Protein AF-A0A520PLK9-F1 (afdb_monomer_lite)

Secondary structure (DSSP, 8-state):
--EEE-TTT--EEETT-SS-TTT---HHHHHHHHHHHHHHHHHHHT-EEEEEEEE-TTTTTSSEEE-TTS-EEE-TTTTTSSEEEEEEETTEEEEE-GGGHHHHHTTSS-TT-TTTEEEEESSPPPPSSSSPPPP-PPPGGGS--

Foldseek 3Di:
DDFDAQPPHRDTDDPPDCADPPPRHRRVVVVVVVVVVVVLVLQLQQKDFPPDKAFDPQPRLQQWHQDPVRDIDGQPQAQSFRIATWMATPFAIKGFRNVCRVCSSNSVDDCVNPSGIDGPGHDGDDHPDPGTHDGDDDPPVRDDD

Sequence (145 aa):
MALIECPDCERKVSDRAQTCPDCACPVAEVVAEQRAEAARAEAVGSREVTQEETDCPPCKARGFVEHADGRISWCAVCEHSGRVTLCLASDGFYAVARYATDRFVEGELHPDSSGVVFHIGEQKPPLKYKAAGERHAIKPEEIPW

Radius of gyration: 21.67 Å; chains: 1; bounding box: 49×30×56 Å

pLDDT: mean 90.24, std 8.93, range [49.84, 97.19]

Structure (mmCIF, N/CA/C/O backbone):
data_AF-A0A520PLK9-F1
#
_entry.id   AF-A0A520PLK9-F1
#
loop_
_atom_site.group_PDB
_atom_site.id
_atom_site.type_symbol
_atom_site.label_atom_id
_atom_site.label_alt_id
_atom_site.label_comp_id
_atom_site.label_asym_id
_atom_site.label_entity_id
_atom_site.label_seq_id
_atom_site.pdbx_PDB_ins_code
_atom_site.Cartn_x
_atom_site.Cartn_y
_atom_site.Cartn_z
_atom_site.occupancy
_atom_site.B_iso_or_equiv
_atom_site.auth_seq_id
_atom_site.auth_comp_id
_atom_site.auth_asym_id
_atom_site.auth_atom_id
_atom_site.pdbx_PDB_model_num
ATOM 1 N N . MET A 1 1 ? -9.653 9.783 32.900 1.00 66.44 1 MET A N 1
ATOM 2 C CA . MET A 1 1 ? -10.850 8.920 32.850 1.00 66.44 1 MET A CA 1
ATOM 3 C C . MET A 1 1 ? -11.802 9.584 31.894 1.00 66.44 1 MET A C 1
ATOM 5 O O . MET A 1 1 ? -12.205 10.708 32.171 1.00 66.44 1 MET A O 1
ATOM 9 N N . ALA A 1 2 ? -12.068 8.946 30.762 1.00 84.62 2 ALA A N 1
ATOM 10 C CA . ALA A 1 2 ? -13.070 9.418 29.821 1.00 84.62 2 ALA A CA 1
ATOM 11 C C . ALA A 1 2 ? -14.294 8.504 29.937 1.00 84.62 2 ALA A C 1
ATOM 13 O O . ALA A 1 2 ? -14.162 7.310 30.195 1.00 84.62 2 ALA A O 1
ATOM 14 N N . LEU A 1 3 ? -15.487 9.073 29.802 1.00 91.06 3 LEU A N 1
ATOM 15 C CA . LEU A 1 3 ? -16.700 8.282 29.626 1.00 91.06 3 LEU A CA 1
ATOM 16 C C . LEU A 1 3 ? -16.891 8.074 28.125 1.00 91.06 3 LEU A C 1
ATOM 18 O O . LEU A 1 3 ? -16.828 9.043 27.371 1.00 91.06 3 LEU A O 1
ATOM 22 N N . ILE A 1 4 ? -17.106 6.830 27.718 1.00 92.56 4 ILE A N 1
ATOM 23 C CA . ILE A 1 4 ? -17.466 6.446 26.352 1.00 92.56 4 ILE A CA 1
ATOM 24 C C . ILE A 1 4 ? -18.914 5.963 26.327 1.00 92.56 4 ILE A C 1
ATOM 26 O O . ILE A 1 4 ? -19.455 5.547 27.353 1.00 92.56 4 ILE A O 1
ATOM 30 N N . GLU A 1 5 ? -19.546 6.019 25.165 1.00 92.88 5 GLU A N 1
ATOM 31 C CA . GLU A 1 5 ? -20.899 5.506 24.967 1.00 92.88 5 GLU A CA 1
ATOM 32 C C . GLU A 1 5 ? -20.826 4.014 24.634 1.00 92.88 5 GLU A C 1
ATOM 34 O O . GLU A 1 5 ? -20.019 3.587 23.808 1.00 92.88 5 GLU A O 1
ATOM 39 N N . CYS A 1 6 ? -21.624 3.198 25.326 1.00 93.19 6 CYS A N 1
ATOM 40 C CA . CYS A 1 6 ? -21.736 1.780 25.013 1.00 93.19 6 CYS A CA 1
ATOM 41 C C . CYS A 1 6 ? -22.321 1.624 23.596 1.00 93.19 6 CYS A C 1
ATOM 43 O O . CYS A 1 6 ? -23.404 2.153 23.355 1.00 93.19 6 CYS A O 1
ATOM 45 N N . PRO A 1 7 ? -21.676 0.871 22.687 1.00 90.94 7 PRO A N 1
ATOM 46 C CA . PRO A 1 7 ? -22.127 0.735 21.298 1.00 90.94 7 PRO A CA 1
ATOM 47 C C . PRO A 1 7 ? -23.461 -0.014 21.142 1.00 90.94 7 PRO A C 1
ATOM 49 O O . PRO A 1 7 ? -24.012 -0.043 20.049 1.00 90.94 7 PRO A O 1
ATOM 52 N N . ASP A 1 8 ? -23.964 -0.624 22.217 1.00 92.69 8 ASP A N 1
ATOM 53 C CA . ASP A 1 8 ? -25.184 -1.435 22.215 1.00 92.69 8 ASP A CA 1
ATOM 54 C C . ASP A 1 8 ? -26.360 -0.748 22.932 1.00 92.69 8 ASP A C 1
ATOM 56 O O . ASP A 1 8 ? -27.461 -0.676 22.396 1.00 92.69 8 ASP A O 1
ATOM 60 N N . CYS A 1 9 ? -26.136 -0.196 24.133 1.00 94.00 9 CYS A N 1
ATOM 61 C CA . CYS A 1 9 ? -27.197 0.439 24.932 1.00 94.00 9 CYS A CA 1
ATOM 62 C C . CYS A 1 9 ? -27.022 1.949 25.155 1.00 94.00 9 CYS A C 1
ATOM 64 O O . CYS A 1 9 ? -27.752 2.528 25.961 1.00 94.00 9 CYS A O 1
ATOM 66 N N . GLU A 1 10 ? -26.028 2.568 24.507 1.00 92.06 10 GLU A N 1
ATOM 67 C CA . GLU A 1 10 ? -25.759 4.020 24.473 1.00 92.06 10 GLU A CA 1
ATOM 68 C C . GLU A 1 10 ? -25.470 4.676 25.838 1.00 92.06 10 GLU A C 1
ATOM 70 O O . GLU A 1 10 ? -25.252 5.884 25.946 1.00 92.06 10 GLU A O 1
ATOM 75 N N . ARG A 1 11 ? -25.409 3.898 26.924 1.00 93.06 11 ARG A N 1
ATOM 76 C CA . ARG A 1 11 ? -25.077 4.426 28.251 1.00 93.06 11 ARG A CA 1
ATOM 77 C C . ARG A 1 11 ? -23.603 4.775 28.367 1.00 93.06 11 ARG A C 1
ATOM 79 O O . ARG A 1 11 ? -22.731 4.114 27.806 1.00 93.06 11 ARG A O 1
ATOM 86 N N . LYS A 1 12 ? -23.326 5.791 29.184 1.00 94.50 12 LYS A N 1
ATOM 87 C CA . LYS A 1 12 ? -21.968 6.238 29.494 1.00 94.50 12 LYS A CA 1
ATOM 88 C C . LYS A 1 12 ? -21.280 5.234 30.410 1.00 94.50 12 LYS A C 1
ATOM 90 O O . LYS A 1 12 ? -21.659 5.085 31.570 1.00 94.50 12 LYS A O 1
ATOM 95 N N . VAL A 1 13 ? -20.237 4.599 29.900 1.00 93.94 13 VAL A N 1
ATOM 96 C CA . VAL A 1 13 ? -19.384 3.657 30.626 1.00 93.94 13 VAL A CA 1
ATOM 97 C C . VAL A 1 13 ? -17.943 4.160 30.637 1.00 93.94 13 VAL A C 1
ATOM 99 O O . VAL A 1 13 ? -17.556 5.028 29.860 1.00 93.94 13 VAL A O 1
ATOM 102 N N . SER A 1 14 ? -17.135 3.655 31.563 1.00 91.81 14 SER A N 1
ATOM 103 C CA . SER A 1 14 ? -15.708 3.991 31.627 1.00 91.81 14 SER A CA 1
ATOM 104 C C . SER A 1 14 ? -14.980 3.530 30.361 1.00 91.81 14 SER A C 1
ATOM 106 O O . SER A 1 14 ? -15.209 2.412 29.904 1.00 91.81 14 SER A O 1
ATOM 108 N N . ASP A 1 15 ? -14.027 4.326 29.868 1.00 88.62 15 ASP A N 1
ATOM 109 C CA . ASP A 1 15 ? -13.136 3.971 28.753 1.00 88.62 15 ASP A CA 1
ATOM 110 C C . ASP A 1 15 ? -12.263 2.728 29.010 1.00 88.62 15 ASP A C 1
ATOM 112 O O . ASP A 1 15 ? -11.625 2.213 28.095 1.00 88.62 15 ASP A O 1
ATOM 116 N N . ARG A 1 16 ? -12.240 2.232 30.255 1.00 89.62 16 ARG A N 1
ATOM 117 C CA . ARG A 1 16 ? -11.524 1.019 30.685 1.00 89.62 16 ARG A CA 1
ATOM 118 C C . ARG A 1 16 ? -12.435 -0.179 30.977 1.00 89.62 16 ARG A C 1
ATOM 120 O O . ARG A 1 16 ? -11.935 -1.223 31.398 1.00 89.62 16 ARG A O 1
ATOM 127 N N . ALA A 1 17 ? -13.753 -0.033 30.842 1.00 91.94 17 ALA A N 1
ATOM 128 C CA . ALA A 1 17 ? -14.692 -1.113 31.131 1.00 91.94 17 ALA A CA 1
ATOM 129 C C . ALA A 1 17 ? -14.508 -2.266 30.131 1.00 91.94 17 ALA A C 1
ATOM 131 O O . ALA A 1 17 ? -14.587 -2.058 28.926 1.00 91.94 17 ALA A O 1
ATOM 132 N N . GLN A 1 18 ? -14.287 -3.484 30.636 1.00 93.75 18 GLN A N 1
ATOM 133 C CA . GLN A 1 18 ? -14.246 -4.691 29.796 1.00 93.75 18 GLN A CA 1
ATOM 134 C C . GLN A 1 18 ? -15.634 -5.010 29.229 1.00 93.75 18 GLN A C 1
ATOM 136 O O . GLN A 1 18 ? -15.783 -5.360 28.062 1.00 93.75 18 GLN A O 1
ATOM 141 N N . THR A 1 19 ? -16.659 -4.818 30.059 1.00 95.94 19 THR A N 1
ATOM 142 C CA . THR A 1 19 ? -18.050 -5.140 29.755 1.00 95.94 19 THR A CA 1
ATOM 143 C C . THR A 1 19 ? -18.955 -4.023 30.272 1.00 95.94 19 THR A C 1
ATOM 145 O O . THR A 1 19 ? -18.698 -3.454 31.336 1.00 95.94 19 THR A O 1
ATOM 148 N N . CYS A 1 20 ? -20.014 -3.700 29.530 1.00 94.56 20 CYS A N 1
ATOM 149 C CA . CYS A 1 20 ? -21.024 -2.738 29.955 1.00 94.56 20 CYS A CA 1
ATOM 150 C C . CYS A 1 20 ? -21.789 -3.282 31.175 1.00 94.56 20 CYS A C 1
ATOM 152 O O . CYS A 1 20 ? -22.354 -4.374 31.079 1.00 94.56 20 CYS A O 1
ATOM 154 N N . PRO A 1 21 ? -21.869 -2.547 32.299 1.00 92.19 21 PRO A N 1
ATOM 155 C CA . PRO A 1 21 ? -22.600 -3.006 33.479 1.00 92.19 21 PRO A CA 1
ATOM 156 C C . PRO A 1 21 ? -24.120 -3.078 33.265 1.00 92.19 21 PRO A C 1
ATOM 158 O O . PRO A 1 21 ? -24.795 -3.784 34.006 1.00 92.19 21 PRO A O 1
ATOM 161 N N . ASP A 1 22 ? -24.660 -2.368 32.269 1.00 92.94 22 ASP A N 1
ATOM 162 C CA . ASP A 1 22 ? -26.103 -2.278 32.033 1.00 92.94 22 ASP A CA 1
ATOM 163 C C . ASP A 1 22 ? -26.641 -3.300 31.023 1.00 92.94 22 ASP A C 1
ATOM 165 O O . ASP A 1 22 ? -27.768 -3.763 31.180 1.00 92.94 22 ASP A O 1
ATOM 169 N N . CYS A 1 23 ? -25.866 -3.657 29.994 1.00 94.25 23 CYS A N 1
ATOM 170 C CA . CYS A 1 23 ? -26.308 -4.591 28.946 1.00 94.25 23 CYS A CA 1
ATOM 171 C C . CYS A 1 23 ? -25.389 -5.801 28.739 1.00 94.25 23 CYS A C 1
ATOM 173 O O . CYS A 1 23 ? -25.648 -6.618 27.864 1.00 94.25 23 CYS A O 1
ATOM 175 N N . ALA A 1 24 ? -24.313 -5.929 29.522 1.00 92.88 24 ALA A N 1
ATOM 176 C CA . ALA A 1 24 ? -23.320 -6.997 29.401 1.00 92.88 24 ALA A CA 1
ATOM 177 C C . ALA A 1 24 ? -22.575 -7.071 28.043 1.00 92.88 24 ALA A C 1
ATOM 179 O O . ALA A 1 24 ? -21.862 -8.040 27.789 1.00 92.88 24 ALA A O 1
ATOM 180 N N . CYS A 1 25 ? -22.677 -6.046 27.188 1.00 91.88 25 CYS A N 1
ATOM 181 C CA . CYS A 1 25 ? -21.912 -5.948 25.939 1.00 91.88 25 CYS A CA 1
ATOM 182 C C . CYS A 1 25 ? -20.388 -5.901 26.212 1.00 91.88 25 CYS A C 1
ATOM 184 O O . CYS A 1 25 ? -19.973 -5.164 27.117 1.00 91.88 25 CYS A O 1
ATOM 186 N N . PRO A 1 26 ? -19.539 -6.617 25.445 1.00 94.56 26 PRO A N 1
ATOM 187 C CA . PRO A 1 26 ? -18.077 -6.561 25.554 1.00 94.56 26 PRO A CA 1
ATOM 188 C C . PRO A 1 26 ? -17.513 -5.259 24.953 1.00 94.56 26 PRO A C 1
ATOM 190 O O . PRO A 1 26 ? -16.918 -5.234 23.877 1.00 94.56 26 PRO A O 1
ATOM 193 N N . VAL A 1 27 ? -17.719 -4.140 25.654 1.00 93.69 27 VAL A N 1
ATOM 194 C CA . VAL A 1 27 ? -17.390 -2.786 25.169 1.00 93.69 27 VAL A CA 1
ATOM 195 C C . VAL A 1 27 ? -15.923 -2.646 24.769 1.00 93.69 27 VAL A C 1
ATOM 197 O O . VAL A 1 27 ? -15.635 -1.979 23.780 1.00 93.69 27 VAL A O 1
ATOM 200 N N . ALA A 1 28 ? -14.998 -3.275 25.499 1.00 91.50 28 ALA A N 1
ATOM 201 C CA . ALA A 1 28 ? -13.575 -3.178 25.183 1.00 91.50 28 ALA A CA 1
ATOM 202 C C . ALA A 1 28 ? -13.241 -3.734 23.789 1.00 91.50 28 ALA A C 1
ATOM 204 O O . ALA A 1 28 ? -12.459 -3.116 23.070 1.00 91.50 28 ALA A O 1
ATOM 205 N N . GLU A 1 29 ? -13.848 -4.857 23.400 1.00 93.25 29 GLU A N 1
ATOM 206 C CA . GLU A 1 29 ? -13.606 -5.502 22.106 1.00 93.25 29 GLU A CA 1
ATOM 207 C C . GLU A 1 29 ? -14.259 -4.709 20.971 1.00 93.25 29 GLU A C 1
ATOM 209 O O . GLU A 1 29 ? -13.582 -4.328 20.018 1.00 93.25 29 GLU A O 1
ATOM 214 N N . VAL A 1 30 ? -15.543 -4.363 21.118 1.00 93.31 30 VAL A N 1
ATOM 215 C CA . VAL A 1 30 ? -16.301 -3.643 20.078 1.00 93.31 30 VAL A CA 1
ATOM 216 C C . VAL A 1 30 ? -15.705 -2.262 19.807 1.00 93.31 30 VAL A C 1
ATOM 218 O O . VAL A 1 30 ? -15.544 -1.862 18.658 1.00 93.31 30 VAL A O 1
ATOM 221 N N . VAL A 1 31 ? -15.327 -1.520 20.851 1.00 91.88 31 VAL A N 1
ATOM 222 C CA . VAL A 1 31 ? -14.737 -0.183 20.682 1.00 91.88 31 VAL A CA 1
ATOM 223 C C . VAL A 1 31 ? -13.323 -0.267 20.109 1.00 91.88 31 VAL A C 1
ATOM 225 O O . VAL A 1 31 ? -12.930 0.610 19.339 1.00 91.88 31 VAL A O 1
ATOM 228 N N . ALA A 1 32 ? -12.545 -1.295 20.461 1.00 91.00 32 ALA A N 1
ATOM 229 C CA . ALA A 1 32 ? -11.240 -1.519 19.846 1.00 91.00 32 ALA A CA 1
ATOM 230 C C . ALA A 1 32 ? -11.377 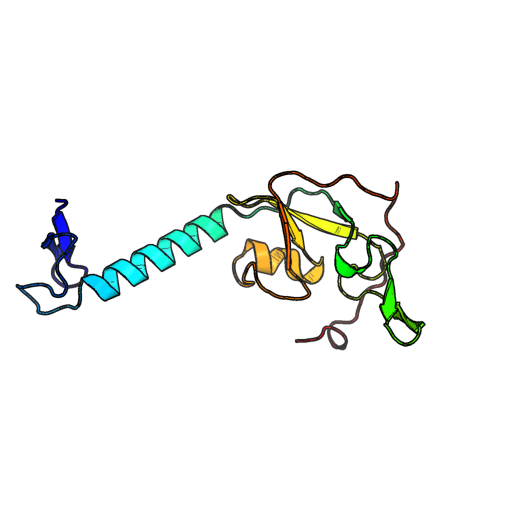-1.808 18.343 1.00 91.00 32 ALA A C 1
ATOM 232 O O . ALA A 1 32 ? -10.644 -1.215 17.552 1.00 91.00 32 ALA A O 1
ATOM 233 N N . GLU A 1 33 ? -12.343 -2.641 17.951 1.00 91.94 33 GLU A N 1
ATOM 234 C CA . GLU A 1 33 ? -12.648 -2.942 16.550 1.00 91.94 33 GLU A CA 1
ATOM 235 C C . GLU A 1 33 ? -13.113 -1.694 15.785 1.00 91.94 33 GLU A C 1
ATOM 237 O O . GLU A 1 33 ? -12.529 -1.357 14.759 1.00 91.94 33 GLU A O 1
ATOM 242 N N . GLN A 1 34 ? -14.066 -0.928 16.328 1.00 91.81 34 GLN A N 1
ATOM 243 C CA . GLN A 1 34 ? -14.534 0.326 15.722 1.00 91.81 34 GLN A CA 1
ATOM 244 C C . GLN A 1 34 ? -13.407 1.349 15.544 1.00 91.81 34 GLN A C 1
ATOM 246 O O . GLN A 1 34 ? -13.330 2.027 14.521 1.00 91.81 34 GLN A O 1
ATOM 251 N N . ARG A 1 35 ? -12.505 1.470 16.527 1.00 91.38 35 ARG A N 1
ATOM 252 C CA . ARG A 1 35 ? -11.328 2.345 16.413 1.00 91.38 35 ARG A CA 1
ATOM 253 C C . ARG A 1 35 ? -10.358 1.852 15.347 1.00 91.38 35 ARG A C 1
ATOM 255 O O . ARG A 1 35 ? -9.816 2.679 14.622 1.00 91.38 35 ARG A O 1
ATOM 262 N N . ALA A 1 36 ? -10.134 0.543 15.254 1.00 90.88 36 ALA A N 1
ATOM 263 C CA . ALA A 1 36 ? -9.287 -0.042 14.221 1.00 90.88 36 ALA A CA 1
ATOM 264 C C . ALA A 1 36 ? -9.882 0.174 12.820 1.00 90.88 36 ALA A C 1
ATOM 266 O O . ALA A 1 36 ? -9.157 0.545 11.899 1.00 90.88 36 ALA A O 1
ATOM 267 N N . GLU A 1 37 ? -11.198 0.019 12.666 1.00 91.00 37 GLU A N 1
ATOM 268 C CA . GLU A 1 37 ? -11.903 0.276 11.411 1.00 91.00 37 GLU A CA 1
ATOM 269 C C . GLU A 1 37 ? -11.869 1.760 11.032 1.00 91.00 37 GLU A C 1
ATOM 271 O O . GLU A 1 37 ? -11.531 2.087 9.896 1.00 91.00 37 GLU A O 1
ATOM 276 N N . ALA A 1 38 ? -12.114 2.665 11.984 1.00 92.81 38 ALA A N 1
ATOM 277 C CA . ALA A 1 38 ? -12.004 4.105 11.763 1.00 92.81 38 ALA A CA 1
ATOM 278 C C . ALA A 1 38 ? -10.575 4.519 11.379 1.00 92.81 38 ALA A C 1
ATOM 280 O O . ALA A 1 38 ? -10.391 5.280 10.432 1.00 92.81 38 ALA A O 1
ATOM 281 N N . ALA A 1 39 ? -9.560 3.975 12.060 1.00 91.31 39 ALA A N 1
ATOM 282 C CA . ALA A 1 39 ? -8.158 4.216 11.727 1.00 91.31 39 ALA A CA 1
ATOM 283 C C . ALA A 1 39 ? -7.809 3.689 10.326 1.00 91.31 39 ALA A C 1
ATOM 285 O O . ALA A 1 39 ? -7.124 4.368 9.565 1.00 91.31 39 ALA A O 1
ATOM 286 N N . ARG A 1 40 ? -8.315 2.507 9.945 1.00 89.31 40 ARG A N 1
ATOM 287 C CA . ARG A 1 40 ? -8.152 1.974 8.586 1.00 89.31 40 ARG A CA 1
ATOM 288 C C . ARG A 1 40 ? -8.848 2.860 7.555 1.00 89.31 40 ARG A C 1
ATOM 290 O O . ARG A 1 40 ? -8.258 3.128 6.514 1.00 89.31 40 ARG A O 1
ATOM 297 N N . ALA A 1 41 ? -10.071 3.308 7.825 1.00 92.38 41 ALA A N 1
ATOM 298 C CA . ALA A 1 41 ? -10.827 4.177 6.929 1.00 92.38 41 ALA A CA 1
ATOM 299 C C . ALA A 1 41 ? -10.128 5.529 6.732 1.00 92.38 41 ALA A C 1
ATOM 301 O O . ALA A 1 41 ? -10.015 5.994 5.602 1.00 92.38 41 ALA A O 1
ATOM 302 N N . GLU A 1 42 ? -9.588 6.119 7.799 1.00 93.50 42 GLU A N 1
ATOM 303 C CA . GLU A 1 42 ? -8.771 7.334 7.730 1.00 93.50 42 GLU A CA 1
ATOM 304 C C . GLU A 1 42 ? -7.486 7.104 6.919 1.00 93.50 42 GLU A C 1
ATOM 306 O O . GLU A 1 42 ? -7.171 7.886 6.023 1.00 93.50 42 GLU A O 1
ATOM 311 N N . ALA A 1 43 ? -6.780 5.997 7.169 1.00 91.62 43 ALA A N 1
ATOM 312 C CA . ALA A 1 43 ? -5.563 5.636 6.442 1.00 91.62 43 ALA A CA 1
ATOM 313 C C . ALA A 1 43 ? -5.806 5.302 4.960 1.00 91.62 43 ALA A C 1
ATOM 315 O O . ALA A 1 43 ? -4.886 5.401 4.153 1.00 91.62 43 ALA A O 1
ATOM 316 N N . VAL A 1 44 ? -7.009 4.860 4.587 1.00 94.12 44 VAL A N 1
ATOM 317 C CA . VAL A 1 44 ? -7.418 4.715 3.181 1.00 94.12 44 VAL A CA 1
ATOM 318 C C . VAL A 1 44 ? -7.787 6.077 2.602 1.00 94.12 44 VAL A C 1
ATOM 320 O O . VAL A 1 44 ? -7.329 6.416 1.517 1.00 94.12 44 VAL A O 1
ATOM 323 N N . GLY A 1 45 ? -8.545 6.889 3.341 1.00 95.12 45 GLY A N 1
ATOM 324 C CA . GLY A 1 45 ? -8.967 8.224 2.915 1.00 95.12 45 GLY A CA 1
ATOM 325 C C . GLY A 1 45 ? -7.820 9.218 2.709 1.00 95.12 45 GLY A C 1
ATOM 326 O O . GLY A 1 45 ? -8.008 10.210 2.013 1.00 95.12 45 GLY A O 1
ATOM 327 N N . SER A 1 46 ? -6.638 8.957 3.277 1.00 94.94 46 SER A N 1
ATOM 328 C CA . SER A 1 46 ? -5.426 9.753 3.050 1.00 94.94 46 SER A CA 1
ATOM 329 C C . SER A 1 46 ? -4.643 9.367 1.789 1.00 94.94 46 SER A C 1
ATOM 331 O O . SER A 1 46 ? -3.659 10.036 1.475 1.00 94.94 46 SER A O 1
ATOM 333 N N . ARG A 1 47 ? -5.030 8.296 1.079 1.00 96.44 47 ARG A N 1
ATOM 334 C CA . ARG A 1 47 ? -4.293 7.793 -0.091 1.00 96.44 47 ARG A CA 1
ATOM 335 C C . ARG A 1 47 ? -4.646 8.568 -1.353 1.00 96.44 47 ARG A C 1
ATOM 337 O O . ARG A 1 47 ? -5.817 8.730 -1.680 1.00 96.44 47 ARG A O 1
ATOM 344 N N . GLU A 1 48 ? -3.634 8.948 -2.124 1.00 96.25 48 GLU A N 1
ATOM 345 C CA . GLU A 1 48 ? -3.814 9.610 -3.418 1.00 96.25 48 GLU A CA 1
ATOM 346 C C . GLU A 1 48 ? -2.718 9.253 -4.435 1.00 96.25 48 GLU A C 1
ATOM 348 O O . GLU A 1 48 ? -1.587 8.906 -4.081 1.00 96.25 48 GLU A O 1
ATOM 353 N N . VAL A 1 49 ? -3.050 9.359 -5.726 1.00 96.50 49 VAL A N 1
ATOM 354 C CA . VAL A 1 49 ? -2.098 9.198 -6.837 1.00 96.50 49 VAL A CA 1
ATOM 355 C C . VAL A 1 49 ? -1.438 10.541 -7.136 1.00 96.50 49 VAL A C 1
ATOM 357 O O . VAL A 1 49 ? -2.124 11.494 -7.498 1.00 96.50 49 VAL A O 1
ATOM 360 N N . THR A 1 50 ? -0.105 10.621 -7.089 1.00 91.50 50 THR A N 1
ATOM 361 C CA . THR A 1 50 ? 0.611 11.907 -7.213 1.00 91.50 50 THR A CA 1
ATOM 362 C C . THR A 1 50 ? 0.822 12.380 -8.659 1.00 91.50 50 THR A C 1
ATOM 364 O O . THR A 1 50 ? 1.488 13.384 -8.885 1.00 91.50 50 THR A O 1
ATOM 367 N N . GLN A 1 51 ? 0.306 11.646 -9.654 1.00 90.25 51 GLN A N 1
ATOM 368 C CA . GLN A 1 51 ? 0.572 11.814 -11.099 1.00 90.25 51 GLN A CA 1
ATOM 369 C C . GLN A 1 51 ? 2.046 11.647 -11.518 1.00 90.25 51 GLN A C 1
ATOM 371 O O . GLN A 1 51 ? 2.384 11.821 -12.689 1.00 90.25 51 GLN A O 1
ATOM 376 N N . GLU A 1 52 ? 2.924 11.273 -10.590 1.00 92.94 52 GLU A N 1
ATOM 377 C CA . GLU A 1 52 ? 4.341 11.054 -10.843 1.00 92.94 52 GLU A CA 1
ATOM 378 C C . GLU A 1 52 ? 4.697 9.563 -10.816 1.00 92.94 52 GLU A C 1
ATOM 380 O O . GLU A 1 52 ? 3.915 8.696 -10.420 1.00 92.94 52 GLU A O 1
ATOM 385 N N . GLU A 1 53 ? 5.925 9.266 -11.231 1.00 94.12 53 GLU A N 1
ATOM 386 C CA . GLU A 1 53 ? 6.495 7.927 -11.173 1.00 94.12 53 GLU A CA 1
ATOM 387 C C . GLU A 1 53 ? 7.719 7.891 -10.258 1.00 94.12 53 GLU A C 1
ATOM 389 O O . GLU A 1 53 ? 8.381 8.905 -10.009 1.00 94.12 53 GLU A O 1
ATOM 394 N N . THR A 1 54 ? 8.050 6.684 -9.814 1.00 95.44 54 THR A N 1
ATOM 395 C CA . THR A 1 54 ? 9.294 6.374 -9.112 1.00 95.44 54 THR A CA 1
ATOM 396 C C . THR A 1 54 ? 9.958 5.133 -9.701 1.00 95.44 54 THR A C 1
ATOM 398 O O . THR A 1 54 ? 9.345 4.374 -10.460 1.00 95.44 54 THR A O 1
ATOM 401 N N . ASP A 1 55 ? 11.226 4.924 -9.362 1.00 95.19 55 ASP A N 1
ATOM 402 C CA . ASP A 1 55 ? 11.958 3.725 -9.745 1.00 95.19 55 ASP A CA 1
ATOM 403 C C . ASP A 1 55 ? 11.320 2.494 -9.095 1.00 95.19 55 ASP A C 1
ATOM 405 O O . ASP A 1 55 ? 11.113 2.438 -7.885 1.00 95.19 55 ASP A O 1
ATOM 409 N N . CYS A 1 56 ? 11.048 1.474 -9.905 1.00 94.81 56 CYS A N 1
ATOM 410 C CA . CYS A 1 56 ? 10.486 0.209 -9.447 1.00 94.81 56 CYS A CA 1
ATOM 411 C C . CYS A 1 56 ? 11.442 -0.470 -8.445 1.00 94.81 56 CYS A C 1
ATOM 413 O O . CYS A 1 56 ? 12.536 -0.881 -8.862 1.00 94.81 56 CYS A O 1
ATOM 415 N N . PRO A 1 57 ? 11.053 -0.644 -7.162 1.00 94.25 57 PRO A N 1
ATOM 416 C CA . PRO A 1 57 ? 11.935 -1.227 -6.150 1.00 94.25 57 PRO A CA 1
ATOM 417 C C . PRO A 1 57 ? 12.426 -2.646 -6.500 1.00 94.25 57 PRO A C 1
ATOM 419 O O . PRO A 1 57 ? 13.623 -2.901 -6.344 1.00 94.25 57 PRO A O 1
ATOM 422 N N . PRO A 1 58 ? 11.588 -3.543 -7.068 1.00 93.38 58 PRO A N 1
ATOM 423 C CA . PRO A 1 58 ? 12.033 -4.860 -7.531 1.00 93.38 58 PRO A CA 1
ATOM 424 C C . PRO A 1 58 ? 13.180 -4.839 -8.551 1.00 93.38 58 PRO A C 1
ATOM 426 O O . PRO A 1 58 ? 14.187 -5.523 -8.373 1.00 93.38 58 PRO A O 1
ATOM 429 N N . CYS A 1 59 ? 13.053 -4.065 -9.634 1.00 94.25 59 CYS A N 1
ATOM 430 C CA . CYS A 1 59 ? 14.029 -4.094 -10.733 1.00 94.25 59 CYS A CA 1
ATOM 431 C C . CYS A 1 59 ? 15.100 -2.998 -10.649 1.00 94.25 59 CYS A C 1
ATOM 433 O O . CYS A 1 59 ? 16.047 -3.008 -11.440 1.00 94.25 59 CYS A O 1
ATOM 435 N N . LYS A 1 60 ? 14.968 -2.055 -9.705 1.00 93.25 60 LYS A N 1
ATOM 436 C CA . LYS A 1 60 ? 15.850 -0.886 -9.537 1.00 93.25 60 LYS A CA 1
ATOM 437 C C . LYS A 1 60 ? 15.972 -0.073 -10.828 1.00 93.25 60 LYS A C 1
ATOM 439 O O . LYS A 1 60 ? 17.075 0.266 -11.266 1.00 93.25 60 LYS A O 1
ATOM 444 N N . ALA A 1 61 ? 14.817 0.142 -11.457 1.00 93.56 61 ALA A N 1
ATOM 445 C CA . ALA A 1 61 ? 14.637 0.809 -12.742 1.00 93.56 61 ALA A CA 1
ATOM 446 C C . ALA A 1 61 ? 15.321 0.172 -13.965 1.00 93.56 61 ALA A C 1
ATOM 448 O O . ALA A 1 61 ? 15.494 0.823 -14.989 1.00 93.56 61 ALA A O 1
ATOM 449 N N . ARG A 1 62 ? 15.659 -1.123 -13.900 1.00 92.38 62 ARG A N 1
ATOM 450 C CA . ARG A 1 62 ? 16.213 -1.865 -15.049 1.00 92.38 62 ARG A CA 1
ATOM 451 C C . ARG A 1 62 ? 15.160 -2.472 -15.978 1.00 92.38 62 ARG A C 1
ATOM 453 O O . ARG A 1 62 ? 15.504 -2.901 -17.069 1.00 92.38 62 ARG A O 1
ATOM 460 N N . GLY A 1 63 ? 13.909 -2.586 -15.531 1.00 93.31 63 GLY A N 1
ATOM 461 C CA . GLY A 1 63 ? 12.846 -3.288 -16.267 1.00 93.31 63 GLY A CA 1
ATOM 462 C C . GLY A 1 63 ? 12.898 -4.819 -16.152 1.00 93.31 63 GLY A C 1
ATOM 463 O O . GLY A 1 63 ? 11.924 -5.490 -16.479 1.00 93.31 63 GLY A O 1
ATOM 464 N N . PHE A 1 64 ? 13.979 -5.381 -15.609 1.00 93.25 64 PHE A N 1
ATOM 465 C CA . PHE A 1 64 ? 14.155 -6.815 -15.365 1.00 93.25 64 PHE A CA 1
ATOM 466 C C . PHE A 1 64 ? 14.790 -7.088 -13.996 1.00 93.25 64 PHE A C 1
ATOM 468 O O . PHE A 1 64 ? 15.417 -6.214 -13.387 1.00 93.25 64 PHE A O 1
ATOM 475 N N . VAL A 1 65 ? 14.637 -8.320 -13.519 1.00 92.62 65 VAL A N 1
ATOM 476 C CA . VAL A 1 65 ? 15.305 -8.839 -12.322 1.00 92.62 65 VAL A CA 1
ATOM 477 C C . VAL A 1 65 ? 16.298 -9.931 -12.712 1.00 92.62 65 VAL A C 1
ATOM 479 O O . VAL A 1 65 ? 16.053 -10.713 -13.629 1.00 92.62 65 VAL A O 1
ATOM 482 N N . GLU A 1 66 ? 17.433 -9.951 -12.019 1.00 94.31 66 GLU A N 1
ATOM 483 C CA . GLU A 1 66 ? 18.432 -11.017 -12.107 1.00 94.31 66 GLU A CA 1
ATOM 484 C C . GLU A 1 66 ? 18.231 -11.949 -10.914 1.00 94.31 66 GLU A C 1
ATOM 486 O O . GLU A 1 66 ? 18.178 -11.494 -9.769 1.00 94.31 66 GLU A O 1
ATOM 491 N N . HIS A 1 67 ? 18.094 -13.239 -11.195 1.00 92.06 67 HIS A N 1
ATOM 492 C CA . HIS A 1 67 ? 17.924 -14.289 -10.197 1.00 92.06 67 HIS A CA 1
ATOM 493 C C . HIS A 1 67 ? 19.283 -14.781 -9.696 1.00 92.06 67 HIS A C 1
ATOM 495 O O . HIS A 1 67 ? 20.306 -14.618 -10.359 1.00 92.06 67 HIS A O 1
ATOM 501 N N . ALA A 1 68 ? 19.300 -15.426 -8.527 1.00 94.00 68 ALA A N 1
ATOM 502 C CA . ALA A 1 68 ? 20.532 -15.930 -7.911 1.00 94.00 68 ALA A CA 1
ATOM 503 C C . ALA A 1 68 ? 21.283 -16.963 -8.778 1.00 94.00 68 ALA A C 1
ATOM 505 O O . ALA A 1 68 ? 22.489 -17.133 -8.632 1.00 94.00 68 ALA A O 1
ATOM 506 N N . ASP A 1 69 ? 20.580 -17.633 -9.691 1.00 94.25 69 ASP A N 1
ATOM 507 C CA . ASP A 1 69 ? 21.137 -18.592 -10.649 1.00 94.25 69 ASP A CA 1
ATOM 508 C C . ASP A 1 69 ? 21.579 -17.958 -11.981 1.00 94.25 69 ASP A C 1
ATOM 510 O O . ASP A 1 69 ? 21.913 -18.668 -12.929 1.00 94.25 69 ASP A O 1
ATOM 514 N N . GLY A 1 70 ? 21.580 -16.625 -12.066 1.00 93.12 70 GLY A N 1
ATOM 515 C CA . GLY A 1 70 ? 21.984 -15.872 -13.251 1.00 93.12 70 GLY A CA 1
ATOM 516 C C . GLY A 1 70 ? 20.905 -15.757 -14.329 1.00 93.12 70 GLY A C 1
ATOM 517 O O . GLY A 1 70 ? 21.146 -15.113 -15.352 1.00 93.12 70 GLY A O 1
ATOM 518 N N . ARG A 1 71 ? 19.710 -16.334 -14.133 1.00 93.31 71 ARG A N 1
ATOM 519 C CA . ARG A 1 71 ? 18.586 -16.111 -15.053 1.00 93.31 71 ARG A CA 1
ATOM 520 C C . ARG A 1 71 ? 18.103 -14.667 -14.968 1.00 93.31 71 ARG A C 1
ATOM 522 O O . ARG A 1 71 ? 18.148 -14.035 -13.915 1.00 93.31 71 ARG A O 1
ATOM 529 N N . ILE A 1 72 ? 17.570 -14.169 -16.078 1.00 93.75 72 ILE A N 1
ATOM 530 C CA . ILE A 1 72 ? 16.927 -12.857 -16.164 1.00 93.75 72 ILE A CA 1
ATOM 531 C C . ILE A 1 72 ? 15.442 -13.073 -16.433 1.00 93.75 72 ILE A C 1
ATOM 533 O O . ILE A 1 72 ? 15.083 -13.854 -17.314 1.00 93.75 72 ILE A O 1
ATOM 537 N N . SER A 1 73 ? 14.581 -12.367 -15.701 1.00 91.50 73 SER A N 1
ATOM 538 C CA . SER A 1 73 ? 13.158 -12.281 -16.030 1.00 91.50 73 SER A CA 1
ATOM 539 C C . SER A 1 73 ? 12.701 -10.834 -16.094 1.00 91.50 73 SER A C 1
ATOM 541 O O . SER A 1 73 ? 13.126 -9.986 -15.304 1.00 91.50 73 SER A O 1
ATOM 543 N N . TRP A 1 74 ? 11.794 -10.556 -17.021 1.00 91.94 74 TRP A N 1
ATOM 544 C CA . TRP A 1 74 ? 11.182 -9.246 -17.121 1.00 91.94 74 TRP A CA 1
ATOM 545 C C . TRP A 1 74 ? 10.308 -8.942 -15.900 1.00 91.94 74 TRP A C 1
ATOM 547 O O . TRP A 1 74 ? 9.697 -9.832 -15.307 1.00 91.94 74 TRP A O 1
ATOM 557 N N . CYS A 1 75 ? 10.314 -7.683 -15.464 1.00 91.56 75 CYS A N 1
ATOM 558 C CA . CYS A 1 75 ? 9.661 -7.288 -14.225 1.00 91.56 75 CYS A CA 1
ATOM 559 C C . CYS A 1 75 ? 8.176 -6.986 -14.457 1.00 91.56 75 CYS A C 1
ATOM 561 O O . CYS A 1 75 ? 7.827 -5.921 -14.968 1.00 91.56 75 CYS A O 1
ATOM 563 N N . ALA A 1 76 ? 7.312 -7.894 -14.003 1.00 89.00 76 ALA A N 1
ATOM 564 C CA . ALA A 1 76 ? 5.860 -7.749 -14.100 1.00 89.00 76 ALA A CA 1
ATOM 565 C C . ALA A 1 76 ? 5.300 -6.568 -13.279 1.00 89.00 76 ALA A C 1
ATOM 567 O O . ALA A 1 76 ? 4.254 -6.016 -13.587 1.00 89.00 76 ALA A O 1
ATOM 568 N N . VAL A 1 77 ? 6.010 -6.128 -12.240 1.00 92.31 77 VAL A N 1
ATOM 569 C CA . VAL A 1 77 ? 5.559 -5.012 -11.392 1.00 92.31 77 VAL A CA 1
ATOM 570 C C . VAL A 1 77 ? 5.546 -3.689 -12.160 1.00 92.31 77 VAL A C 1
ATOM 572 O O . VAL A 1 77 ? 4.620 -2.892 -12.023 1.00 92.31 77 VAL A O 1
ATOM 575 N N . CYS A 1 78 ? 6.576 -3.448 -12.976 1.00 93.38 78 CYS A N 1
ATOM 576 C CA . CYS A 1 78 ? 6.724 -2.206 -13.736 1.00 93.38 78 CYS A CA 1
ATOM 577 C C . CYS A 1 78 ? 6.390 -2.342 -15.219 1.00 93.38 78 CYS A C 1
ATOM 579 O O . CYS A 1 78 ? 6.666 -1.407 -15.972 1.00 93.38 78 CYS A O 1
ATOM 581 N N . GLU A 1 79 ? 5.859 -3.488 -15.660 1.00 92.25 79 GLU A N 1
ATOM 582 C CA . GLU A 1 79 ? 5.563 -3.738 -17.080 1.00 92.25 79 GLU A CA 1
ATOM 583 C C . GLU A 1 79 ? 6.792 -3.485 -17.971 1.00 92.25 79 GLU A C 1
ATOM 585 O O . GLU A 1 79 ? 6.691 -2.957 -19.075 1.00 92.25 79 GLU A O 1
ATOM 590 N N . HIS A 1 80 ? 7.976 -3.812 -17.439 1.00 91.81 80 HIS A N 1
ATOM 591 C CA . HIS A 1 80 ? 9.291 -3.675 -18.080 1.00 91.81 80 HIS A CA 1
ATOM 592 C C . HIS A 1 80 ? 9.790 -2.227 -18.241 1.00 91.81 80 HIS A C 1
ATOM 594 O O . HIS A 1 80 ? 10.925 -2.012 -18.661 1.00 91.81 80 HIS A O 1
ATOM 600 N N . SER A 1 81 ? 9.019 -1.233 -17.794 1.00 93.56 81 SER A N 1
ATOM 601 C CA . SER A 1 81 ? 9.390 0.186 -17.903 1.00 93.56 81 SER A CA 1
ATOM 602 C C . SER A 1 81 ? 10.461 0.637 -16.911 1.00 93.56 81 SER A C 1
ATOM 604 O O . SER A 1 81 ? 11.026 1.722 -17.031 1.00 93.56 81 SER A O 1
ATOM 606 N N . GLY A 1 82 ? 10.704 -0.149 -15.862 1.00 94.69 82 GLY A N 1
ATOM 607 C CA . GLY A 1 82 ? 11.545 0.271 -14.745 1.00 94.69 82 GLY A CA 1
ATOM 608 C C . GLY A 1 82 ? 10.889 1.294 -13.810 1.00 94.69 82 GLY A C 1
ATOM 609 O O . GLY A 1 82 ? 11.468 1.597 -12.768 1.00 94.69 82 GLY A O 1
ATOM 610 N N . ARG A 1 83 ? 9.680 1.773 -14.113 1.00 94.56 83 ARG A N 1
ATOM 611 C CA . ARG A 1 83 ? 8.963 2.765 -13.312 1.00 94.56 83 ARG A CA 1
ATOM 612 C C . ARG A 1 83 ? 7.583 2.286 -12.894 1.00 94.56 83 ARG A C 1
ATOM 614 O O . ARG A 1 83 ? 6.968 1.445 -13.544 1.00 94.56 83 ARG A O 1
ATOM 621 N N . VAL A 1 84 ? 7.123 2.798 -11.766 1.00 95.31 84 VAL A N 1
ATOM 622 C CA . VAL A 1 84 ? 5.817 2.483 -11.180 1.00 95.31 84 VAL A CA 1
ATOM 623 C C . VAL A 1 84 ? 5.158 3.758 -10.677 1.00 95.31 84 VAL A C 1
ATOM 625 O O . VAL A 1 84 ? 5.828 4.784 -10.525 1.00 95.31 84 VAL A O 1
ATOM 628 N N . THR A 1 85 ? 3.849 3.694 -10.449 1.00 95.75 85 THR A N 1
ATOM 629 C CA . THR A 1 85 ? 3.071 4.838 -9.981 1.00 95.75 85 THR A CA 1
ATOM 630 C C . THR A 1 85 ? 3.528 5.238 -8.583 1.00 95.75 85 THR A C 1
ATOM 632 O O . THR A 1 85 ? 3.707 4.379 -7.716 1.00 95.75 85 THR A O 1
ATOM 635 N N . LEU A 1 86 ? 3.707 6.539 -8.358 1.00 96.38 86 LEU A N 1
ATOM 636 C CA . LEU A 1 86 ? 3.924 7.091 -7.029 1.00 96.38 86 LEU A CA 1
ATOM 637 C C . LEU A 1 86 ? 2.569 7.452 -6.404 1.00 96.38 86 LEU A C 1
ATOM 639 O O . LEU A 1 86 ? 1.779 8.199 -6.981 1.00 96.38 86 LEU A O 1
ATOM 643 N N . CYS A 1 87 ? 2.310 6.902 -5.225 1.00 96.88 87 CYS A N 1
ATOM 644 C CA . CYS A 1 87 ? 1.163 7.238 -4.389 1.00 96.88 87 CYS A CA 1
ATOM 645 C C . CYS A 1 87 ? 1.651 7.883 -3.088 1.00 96.88 87 CYS A C 1
ATOM 647 O O . CYS A 1 87 ? 2.758 7.599 -2.623 1.00 96.88 87 CYS A O 1
ATOM 649 N N . LEU A 1 88 ? 0.824 8.741 -2.506 1.00 95.88 88 LEU A N 1
ATOM 650 C CA . LEU A 1 88 ? 1.035 9.347 -1.196 1.00 95.88 88 LEU A CA 1
ATOM 651 C C . LEU A 1 88 ? -0.039 8.831 -0.237 1.00 95.88 88 LEU A C 1
ATOM 653 O O . LEU A 1 88 ? -1.167 8.590 -0.655 1.00 95.88 88 LEU A O 1
ATOM 657 N N . ALA A 1 89 ? 0.323 8.655 1.026 1.00 95.75 89 ALA A N 1
ATOM 658 C CA . ALA A 1 89 ? -0.584 8.417 2.140 1.00 95.75 89 ALA A CA 1
ATOM 659 C C . ALA A 1 89 ? -0.093 9.193 3.374 1.00 95.75 89 ALA A C 1
ATOM 661 O O . ALA A 1 89 ? 0.980 9.806 3.359 1.00 95.75 89 ALA A O 1
ATOM 662 N N . SER A 1 90 ? -0.862 9.159 4.463 1.00 93.81 90 SER A N 1
ATOM 663 C CA . SER A 1 90 ? -0.520 9.862 5.710 1.00 93.81 90 SER A CA 1
ATOM 664 C C . SER A 1 90 ? 0.806 9.416 6.344 1.00 93.81 90 SER A C 1
ATOM 666 O O . SER A 1 90 ? 1.425 10.198 7.062 1.00 93.81 90 SER A O 1
ATOM 668 N N . ASP A 1 91 ? 1.257 8.193 6.072 1.00 93.81 91 ASP A N 1
ATOM 669 C CA . ASP A 1 91 ? 2.499 7.595 6.573 1.00 93.81 91 ASP A CA 1
ATOM 670 C C . ASP A 1 91 ? 3.640 7.577 5.533 1.00 93.81 91 ASP A C 1
ATOM 672 O O . ASP A 1 91 ? 4.684 6.950 5.742 1.00 93.81 91 ASP A O 1
ATOM 676 N N . GLY A 1 92 ? 3.473 8.287 4.414 1.00 95.06 92 GLY A N 1
ATOM 677 C CA . GLY A 1 92 ? 4.531 8.549 3.444 1.00 95.06 92 GLY A CA 1
ATOM 678 C C . GLY A 1 92 ? 4.198 8.100 2.027 1.00 95.06 92 GLY A C 1
ATOM 679 O O . GLY A 1 92 ? 3.044 8.015 1.611 1.00 95.06 92 GLY A O 1
ATOM 680 N N . PHE A 1 93 ? 5.247 7.862 1.249 1.00 96.44 93 PHE A N 1
ATOM 681 C CA . PHE A 1 93 ? 5.153 7.529 -0.161 1.00 96.44 93 PHE A CA 1
ATOM 682 C C . PHE A 1 93 ? 5.138 6.022 -0.390 1.00 96.44 93 PHE A C 1
ATOM 684 O O . PHE A 1 93 ? 5.836 5.244 0.269 1.00 96.44 93 PHE A O 1
ATOM 691 N N . TYR A 1 94 ? 4.400 5.637 -1.425 1.00 97.19 94 TYR A N 1
ATOM 692 C CA . TYR A 1 94 ? 4.259 4.272 -1.892 1.00 97.19 94 TYR A CA 1
ATOM 693 C C . TYR A 1 94 ? 4.578 4.184 -3.381 1.00 97.19 94 TYR A C 1
ATOM 695 O O . TYR A 1 94 ? 4.080 4.956 -4.197 1.00 97.19 94 TYR A O 1
ATOM 703 N N . ALA A 1 95 ? 5.397 3.207 -3.745 1.00 96.62 95 ALA A N 1
ATOM 704 C CA . ALA A 1 95 ? 5.571 2.764 -5.116 1.00 96.62 95 ALA A CA 1
ATOM 705 C C . ALA A 1 95 ? 4.556 1.645 -5.384 1.00 96.62 95 ALA A C 1
ATOM 707 O O . ALA A 1 95 ? 4.582 0.618 -4.706 1.00 96.62 95 ALA A O 1
ATOM 708 N N . VAL A 1 96 ? 3.659 1.836 -6.351 1.00 96.62 96 VAL A N 1
ATOM 709 C CA . VAL A 1 96 ? 2.547 0.910 -6.610 1.00 96.62 96 VAL A CA 1
ATOM 710 C C . VAL A 1 96 ? 2.543 0.480 -8.070 1.00 96.62 96 VAL A C 1
ATOM 712 O O . VAL A 1 96 ? 2.650 1.306 -8.980 1.00 96.62 96 VAL A O 1
ATOM 715 N N . ALA A 1 97 ? 2.426 -0.828 -8.306 1.00 94.62 97 ALA A N 1
ATOM 716 C CA . ALA A 1 97 ? 2.276 -1.378 -9.647 1.00 94.62 97 ALA A CA 1
ATOM 717 C C . ALA A 1 97 ? 1.109 -0.693 -10.376 1.00 94.62 97 ALA A C 1
ATOM 719 O O . ALA A 1 97 ? 0.066 -0.401 -9.786 1.00 94.62 97 ALA A O 1
ATOM 720 N N . ARG A 1 98 ? 1.267 -0.440 -11.679 1.00 90.50 98 ARG A N 1
ATOM 721 C CA . ARG A 1 98 ? 0.304 0.381 -12.430 1.00 90.50 98 ARG A CA 1
ATOM 722 C C . ARG A 1 98 ? -1.118 -0.185 -12.361 1.00 90.50 98 ARG A C 1
ATOM 724 O O . ARG A 1 98 ? -2.054 0.546 -12.071 1.00 90.50 98 ARG A O 1
ATOM 731 N N . TYR A 1 99 ? -1.261 -1.491 -12.569 1.00 89.56 99 TYR A N 1
ATOM 732 C CA . TYR A 1 99 ? -2.548 -2.192 -12.531 1.00 89.56 99 TYR A CA 1
ATOM 733 C C . TYR A 1 99 ? -3.163 -2.299 -11.124 1.00 89.56 99 TYR A C 1
ATOM 735 O O . TYR A 1 99 ? -4.320 -2.681 -10.987 1.00 89.56 99 TYR A O 1
ATOM 743 N N . ALA A 1 100 ? -2.391 -2.006 -10.076 1.00 93.69 100 ALA A N 1
ATOM 744 C CA . ALA A 1 100 ? -2.804 -2.097 -8.677 1.00 93.69 100 ALA A CA 1
ATOM 745 C C . ALA A 1 100 ? -3.089 -0.720 -8.049 1.00 93.69 100 ALA A C 1
ATOM 747 O O . ALA A 1 100 ? -3.490 -0.653 -6.891 1.00 93.69 100 ALA A O 1
ATOM 748 N N . THR A 1 101 ? -2.862 0.368 -8.793 1.00 94.50 101 THR A N 1
ATOM 749 C CA . THR A 1 101 ? -2.923 1.741 -8.271 1.00 94.50 101 THR A CA 1
ATOM 750 C C . THR A 1 101 ? -4.316 2.075 -7.732 1.00 94.50 101 THR A C 1
ATOM 752 O O . THR A 1 101 ? -4.430 2.460 -6.571 1.00 94.50 101 THR A O 1
ATOM 755 N N . ASP A 1 102 ? -5.367 1.861 -8.527 1.00 94.88 102 ASP A N 1
ATOM 756 C CA . ASP A 1 102 ? -6.738 2.222 -8.135 1.00 94.88 102 ASP A CA 1
ATOM 757 C C . ASP A 1 102 ? -7.183 1.426 -6.902 1.00 94.88 102 ASP A C 1
ATOM 759 O O . ASP A 1 102 ? -7.565 2.000 -5.887 1.00 94.88 102 ASP A O 1
ATOM 763 N N . ARG A 1 103 ? -6.952 0.108 -6.918 1.00 95.31 103 ARG A N 1
ATOM 764 C CA . ARG A 1 103 ? -7.252 -0.794 -5.794 1.00 95.31 103 ARG A CA 1
ATOM 765 C C . ARG A 1 103 ? -6.520 -0.417 -4.501 1.00 95.31 103 ARG A C 1
ATOM 767 O O . ARG A 1 103 ? -7.028 -0.654 -3.407 1.00 95.31 103 ARG A O 1
ATOM 774 N N . PHE A 1 104 ? -5.308 0.134 -4.592 1.00 95.94 104 PHE A N 1
ATOM 775 C CA . PHE A 1 104 ? -4.577 0.624 -3.421 1.00 95.94 104 PHE A CA 1
ATOM 776 C C . PHE A 1 104 ? -5.216 1.885 -2.835 1.00 95.94 104 PHE A C 1
ATOM 778 O O . PHE A 1 104 ? -5.392 1.962 -1.615 1.00 95.94 104 PHE A O 1
ATOM 785 N N . VAL A 1 105 ? -5.588 2.841 -3.688 1.00 96.00 105 VAL A N 1
ATOM 786 C CA . VAL A 1 105 ? -6.234 4.098 -3.280 1.00 96.00 105 VAL A CA 1
ATOM 787 C C . VAL A 1 105 ? -7.637 3.848 -2.727 1.00 96.00 105 VAL A C 1
ATOM 789 O O . VAL A 1 105 ? -7.997 4.410 -1.701 1.00 96.00 105 VAL A O 1
ATOM 792 N N . GLU A 1 106 ? -8.390 2.929 -3.326 1.00 95.19 106 GLU A N 1
ATOM 793 C CA . GLU A 1 106 ? -9.728 2.519 -2.878 1.00 95.19 106 GLU A CA 1
ATOM 794 C C . GLU A 1 106 ? -9.703 1.662 -1.596 1.00 95.19 106 GLU A C 1
ATOM 796 O O . GLU A 1 106 ? -10.744 1.352 -1.019 1.00 95.19 106 GLU A O 1
ATOM 801 N N . GLY A 1 107 ? -8.515 1.275 -1.116 1.00 93.81 107 GLY A N 1
ATOM 802 C CA . GLY A 1 107 ? -8.354 0.490 0.109 1.00 93.81 107 GLY A CA 1
ATOM 803 C C . GLY A 1 107 ? -8.647 -1.005 -0.040 1.00 93.81 107 GLY A C 1
ATOM 804 O O . GLY A 1 107 ? -8.653 -1.725 0.966 1.00 93.81 107 GLY A O 1
ATOM 805 N N . GLU A 1 108 ? -8.848 -1.485 -1.270 1.00 93.31 108 GLU A N 1
ATOM 806 C CA . GLU A 1 108 ? -8.977 -2.909 -1.599 1.00 93.31 108 GLU A CA 1
ATOM 807 C C . GLU A 1 108 ? -7.649 -3.661 -1.454 1.00 93.31 108 GLU A C 1
ATOM 809 O O . GLU A 1 108 ? -7.637 -4.856 -1.157 1.00 93.31 108 GLU A O 1
ATOM 814 N N . LEU A 1 109 ? -6.523 -2.968 -1.659 1.00 92.62 109 LEU A N 1
ATOM 815 C CA . LEU A 1 109 ? -5.187 -3.496 -1.400 1.00 92.62 109 LEU A CA 1
ATOM 816 C C . LEU A 1 109 ? -4.630 -2.968 -0.077 1.00 92.62 109 LEU A C 1
ATOM 818 O O . LEU A 1 109 ? -4.608 -1.764 0.210 1.00 92.62 109 LEU A O 1
ATOM 822 N N . HIS A 1 110 ? -4.136 -3.907 0.729 1.00 88.56 110 HIS A N 1
ATOM 823 C CA . HIS A 1 110 ? -3.418 -3.602 1.958 1.00 88.56 110 HIS A CA 1
ATOM 824 C C . HIS A 1 110 ? -2.041 -2.990 1.630 1.00 88.56 110 HIS A C 1
ATOM 826 O O . HIS A 1 110 ? -1.424 -3.430 0.656 1.00 88.56 110 HIS A O 1
ATOM 832 N N . PRO A 1 111 ? -1.514 -2.037 2.421 1.00 88.06 111 PRO A N 1
ATOM 833 C CA . PRO A 1 111 ? -0.155 -1.508 2.246 1.00 88.06 111 PRO A CA 1
ATOM 834 C C . PRO A 1 111 ? 0.935 -2.588 2.203 1.00 88.06 111 PRO A C 1
ATOM 836 O O . PRO A 1 111 ? 1.890 -2.471 1.444 1.00 88.06 111 PRO A O 1
ATOM 839 N N . ASP A 1 112 ? 0.733 -3.685 2.935 1.00 87.19 112 ASP A N 1
ATOM 840 C CA . ASP A 1 112 ? 1.639 -4.846 2.955 1.00 87.19 112 ASP A CA 1
ATOM 841 C C . ASP A 1 112 ? 1.393 -5.856 1.817 1.00 87.19 112 ASP A C 1
ATOM 843 O O . ASP A 1 112 ? 1.866 -6.992 1.883 1.00 87.19 112 ASP A O 1
ATOM 847 N N . SER A 1 113 ? 0.632 -5.489 0.776 1.00 88.69 113 SER A N 1
ATOM 848 C CA . SER A 1 113 ? 0.391 -6.359 -0.385 1.00 88.69 113 SER A CA 1
ATOM 849 C C . SER A 1 113 ? 1.693 -6.579 -1.155 1.00 88.69 113 SER A C 1
ATOM 851 O O . SER A 1 113 ? 2.080 -5.798 -2.033 1.00 88.69 113 SER A O 1
ATOM 853 N N . SER A 1 114 ? 2.384 -7.662 -0.799 1.00 84.56 114 SER A N 1
ATOM 854 C CA . SER A 1 114 ? 3.708 -7.990 -1.311 1.00 84.56 114 SER A CA 1
ATOM 855 C C . SER A 1 114 ? 3.720 -8.089 -2.833 1.00 84.56 114 SER A C 1
ATOM 857 O O . SER A 1 114 ? 2.820 -8.666 -3.437 1.00 84.56 114 SER A O 1
ATOM 859 N N . GLY A 1 115 ? 4.776 -7.567 -3.453 1.00 87.44 115 GLY A N 1
ATOM 860 C CA . GLY A 1 115 ? 4.991 -7.685 -4.895 1.00 87.44 115 GLY A CA 1
ATOM 861 C C . GLY A 1 115 ? 4.293 -6.617 -5.737 1.00 87.44 115 GLY A C 1
ATOM 862 O O . GLY A 1 115 ? 4.680 -6.444 -6.890 1.00 87.44 115 GLY A O 1
ATOM 863 N N . VAL A 1 116 ? 3.344 -5.858 -5.181 1.00 92.62 116 VAL A N 1
ATOM 864 C CA . VAL A 1 116 ? 2.601 -4.825 -5.928 1.00 92.62 116 VAL A CA 1
ATOM 865 C C . VAL A 1 116 ? 2.549 -3.466 -5.242 1.00 92.62 116 VAL A C 1
ATOM 867 O O . VAL A 1 116 ? 2.467 -2.457 -5.941 1.00 92.62 116 VAL A O 1
ATOM 870 N N . VAL A 1 117 ? 2.654 -3.420 -3.914 1.00 95.69 117 VAL A N 1
ATOM 871 C CA . VAL A 1 117 ? 2.727 -2.188 -3.121 1.00 95.69 117 VAL A CA 1
ATOM 872 C C . VAL A 1 117 ? 4.035 -2.192 -2.335 1.00 95.69 117 VAL A C 1
ATOM 874 O O . VAL A 1 117 ? 4.415 -3.202 -1.743 1.00 95.69 117 VAL A O 1
ATOM 877 N N . PHE A 1 118 ? 4.748 -1.068 -2.354 1.00 95.69 118 PHE A N 1
ATOM 878 C CA . PHE A 1 118 ? 6.022 -0.916 -1.660 1.00 95.69 118 PHE A CA 1
ATOM 879 C C . PHE A 1 118 ? 6.067 0.444 -0.968 1.00 95.69 118 PHE A C 1
ATOM 881 O O . PHE A 1 118 ? 6.058 1.475 -1.639 1.00 95.69 118 PHE A O 1
ATOM 888 N N . HIS A 1 119 ? 6.155 0.462 0.361 1.00 95.75 119 HIS A N 1
ATOM 889 C CA . HIS A 1 119 ? 6.453 1.692 1.098 1.00 95.75 119 HIS A CA 1
ATOM 890 C C . HIS A 1 119 ? 7.895 2.121 0.810 1.00 95.75 119 HIS A C 1
ATOM 892 O O . HIS A 1 119 ? 8.824 1.318 0.922 1.00 95.75 119 HIS A O 1
ATOM 898 N N . ILE A 1 120 ? 8.082 3.372 0.385 1.00 94.12 120 ILE A N 1
ATOM 899 C CA . ILE A 1 120 ? 9.398 3.918 0.010 1.00 94.12 120 ILE A CA 1
ATOM 900 C C . ILE A 1 120 ? 9.899 4.996 0.982 1.00 94.12 120 ILE A C 1
ATOM 902 O O . ILE A 1 120 ? 11.036 5.446 0.846 1.00 94.12 120 ILE A O 1
ATOM 906 N N . GLY A 1 121 ? 9.089 5.359 1.984 1.00 94.12 121 GLY A N 1
ATOM 907 C CA . GLY A 1 121 ? 9.440 6.281 3.066 1.00 94.12 121 GLY A CA 1
ATOM 908 C C . GLY A 1 121 ? 8.749 7.643 2.982 1.00 94.12 121 GLY A C 1
ATOM 909 O O . GLY A 1 121 ? 7.892 7.881 2.140 1.00 94.12 121 GLY A O 1
ATOM 910 N N . GLU A 1 122 ? 9.135 8.561 3.868 1.00 94.06 122 GLU A N 1
ATOM 911 C CA . GLU A 1 122 ? 8.514 9.893 4.012 1.00 94.06 122 GLU A CA 1
ATOM 912 C C . GLU A 1 122 ? 8.860 10.873 2.882 1.00 94.06 122 GLU A C 1
ATOM 914 O O . GLU A 1 122 ? 8.236 11.922 2.751 1.00 94.06 122 GLU A O 1
ATOM 919 N N . GLN A 1 123 ? 9.874 10.560 2.072 1.00 90.12 123 GLN A N 1
ATOM 920 C CA . GLN A 1 123 ? 10.342 11.415 0.986 1.00 90.12 123 GLN A CA 1
ATOM 921 C C . GLN A 1 123 ? 10.368 10.640 -0.323 1.00 90.12 123 GLN A C 1
ATOM 923 O O . GLN A 1 123 ? 10.747 9.469 -0.369 1.00 90.12 123 GLN A O 1
ATOM 928 N N . LYS A 1 124 ? 10.035 11.332 -1.412 1.00 88.25 124 LYS A N 1
ATOM 929 C CA . LYS A 1 124 ? 10.177 10.789 -2.758 1.00 88.25 124 LYS A CA 1
ATOM 930 C C . LYS A 1 124 ? 11.657 10.481 -3.047 1.00 88.25 124 LYS A C 1
ATOM 932 O O . LYS A 1 124 ? 12.481 11.400 -2.997 1.00 88.25 124 LYS A O 1
ATOM 937 N N . PRO A 1 125 ? 12.018 9.233 -3.394 1.00 85.56 125 PRO A N 1
ATOM 938 C CA . PRO A 1 125 ? 13.392 8.900 -3.734 1.00 85.56 125 PRO A CA 1
ATOM 939 C C . PRO A 1 125 ? 13.780 9.500 -5.097 1.00 85.56 125 PRO A C 1
ATOM 941 O O . PRO A 1 125 ? 12.929 9.666 -5.977 1.00 85.56 125 PRO A O 1
ATOM 944 N N . PRO A 1 126 ? 15.068 9.822 -5.308 1.00 88.69 126 PRO A N 1
ATOM 945 C CA . PRO A 1 126 ? 15.542 10.300 -6.598 1.00 88.69 126 PRO A CA 1
ATOM 946 C C . PRO A 1 126 ? 15.447 9.194 -7.654 1.00 88.69 126 PRO A C 1
ATOM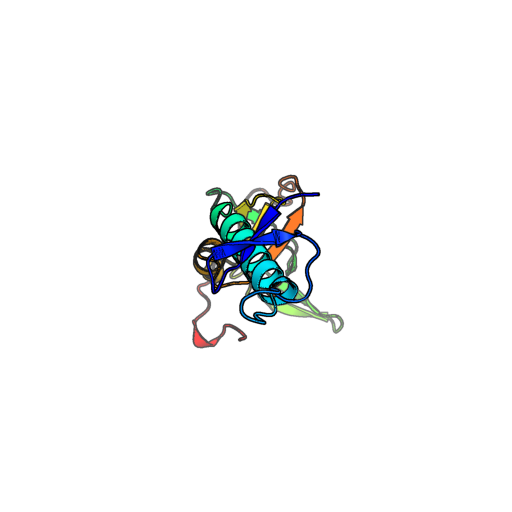 948 O O . PRO A 1 126 ? 15.713 8.025 -7.376 1.00 88.69 126 PRO A O 1
ATOM 951 N N . LEU A 1 127 ? 15.137 9.583 -8.889 1.00 91.06 127 LEU A N 1
ATOM 952 C CA . LEU A 1 127 ? 15.161 8.675 -10.033 1.00 91.06 127 LEU A CA 1
ATOM 953 C C . LEU A 1 127 ? 16.607 8.377 -10.441 1.00 91.06 127 LEU A C 1
ATOM 955 O O . LEU A 1 127 ? 17.411 9.290 -10.640 1.00 91.06 127 LEU A O 1
ATOM 959 N N . LYS A 1 128 ? 16.928 7.102 -10.643 1.00 89.75 128 LYS A N 1
ATOM 960 C CA . LYS A 1 128 ? 18.238 6.646 -11.113 1.00 89.75 128 LYS A CA 1
ATOM 961 C C . LYS A 1 128 ? 18.448 6.920 -12.600 1.00 89.75 128 LYS A C 1
ATOM 963 O O . LYS A 1 128 ? 19.570 7.198 -13.023 1.00 89.75 128 LYS A O 1
ATOM 968 N N . TYR A 1 129 ? 17.383 6.848 -13.399 1.00 84.88 129 TYR A N 1
ATOM 969 C CA . TYR A 1 129 ? 17.428 7.057 -14.848 1.00 84.88 129 TYR A CA 1
ATOM 970 C C . TYR A 1 129 ? 16.502 8.192 -15.279 1.00 84.88 129 TYR A C 1
ATOM 972 O O . TYR A 1 129 ? 15.430 8.396 -14.711 1.00 84.88 129 TYR A O 1
ATOM 980 N N . LYS A 1 130 ? 16.901 8.918 -16.332 1.00 84.25 130 LYS A N 1
ATOM 981 C CA . LYS A 1 130 ? 16.196 10.122 -16.805 1.00 84.25 130 LYS A CA 1
ATOM 982 C C . LYS A 1 130 ? 14.804 9.840 -17.374 1.00 84.25 130 LYS A C 1
ATOM 984 O O . LYS A 1 130 ? 13.904 10.647 -17.168 1.00 84.25 130 LYS A O 1
ATOM 989 N N . ALA A 1 131 ? 14.618 8.705 -18.043 1.00 87.50 131 ALA A N 1
ATOM 990 C CA . ALA A 1 131 ? 13.356 8.325 -18.676 1.00 87.50 131 ALA A CA 1
ATOM 991 C C . ALA A 1 131 ? 12.931 6.907 -18.273 1.00 87.50 131 ALA A C 1
ATOM 993 O O . ALA A 1 131 ? 13.769 6.100 -17.867 1.00 87.50 131 ALA A O 1
ATOM 994 N N . ALA A 1 132 ? 11.629 6.636 -18.376 1.00 89.62 132 ALA A N 1
ATOM 995 C CA . ALA A 1 132 ? 11.085 5.288 -18.274 1.00 89.62 132 ALA A CA 1
ATOM 996 C C . ALA A 1 132 ? 11.468 4.471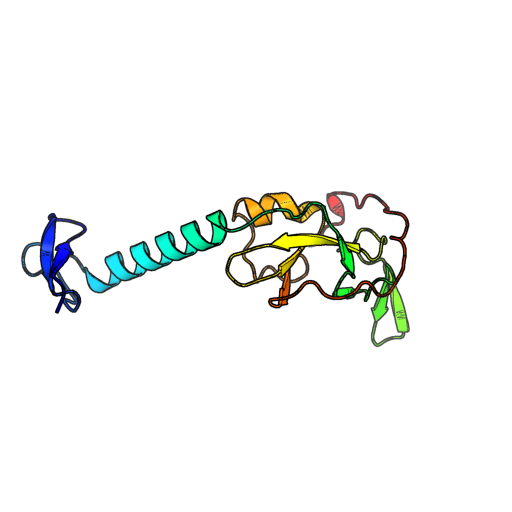 -19.517 1.00 89.6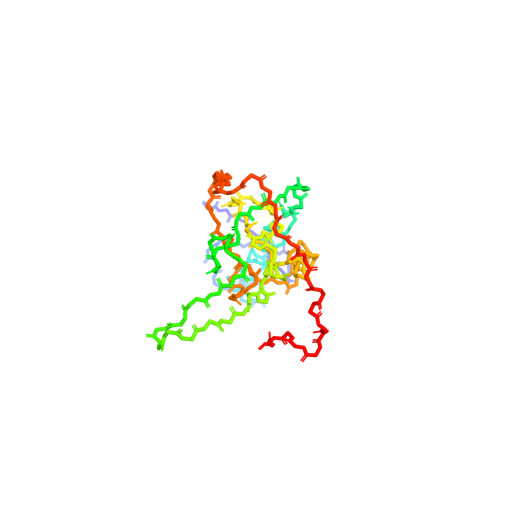2 132 ALA A C 1
ATOM 998 O O . ALA A 1 132 ? 11.609 5.027 -20.608 1.00 89.62 132 ALA A O 1
ATOM 999 N N . GLY A 1 133 ? 11.608 3.160 -19.351 1.00 89.62 133 GLY A N 1
ATOM 1000 C CA . GLY A 1 133 ? 11.628 2.215 -20.463 1.00 89.62 133 GLY A CA 1
ATOM 1001 C C . GLY A 1 133 ? 10.244 2.040 -21.093 1.00 89.62 133 GLY A C 1
ATOM 1002 O O . GLY A 1 133 ? 9.230 2.497 -20.557 1.00 89.62 133 GLY A O 1
ATOM 1003 N N . GLU A 1 134 ? 10.202 1.347 -22.229 1.00 88.69 134 GLU A N 1
ATOM 1004 C CA . GLU A 1 134 ? 8.948 1.001 -22.896 1.00 88.69 134 GLU A CA 1
ATOM 1005 C C . GLU A 1 134 ? 8.116 0.051 -22.032 1.00 88.69 134 GLU A C 1
ATOM 1007 O O . GLU A 1 134 ? 8.625 -0.900 -21.435 1.00 88.69 134 GLU A O 1
ATOM 1012 N N . ARG A 1 135 ? 6.813 0.329 -21.965 1.00 87.12 135 ARG A N 1
ATOM 1013 C CA . ARG A 1 135 ? 5.855 -0.531 -21.277 1.00 87.12 135 ARG A CA 1
ATOM 1014 C C . ARG A 1 135 ? 5.366 -1.598 -22.236 1.00 87.12 135 ARG A C 1
ATOM 1016 O O . ARG A 1 135 ? 4.895 -1.278 -23.326 1.00 87.12 135 ARG A O 1
ATOM 1023 N N . HIS A 1 136 ? 5.383 -2.842 -21.787 1.00 80.12 136 HIS A N 1
ATOM 1024 C CA . HIS A 1 136 ? 4.680 -3.921 -22.465 1.00 80.12 136 HIS A CA 1
ATOM 1025 C C . HIS A 1 136 ? 3.477 -4.323 -21.627 1.00 80.12 136 HIS A C 1
ATOM 1027 O O . HIS A 1 136 ? 3.628 -4.691 -20.466 1.00 80.12 136 HIS A O 1
ATOM 1033 N N . ALA A 1 137 ? 2.283 -4.227 -22.216 1.00 62.06 137 ALA A N 1
ATOM 1034 C CA . ALA A 1 137 ? 1.058 -4.656 -21.557 1.00 62.06 137 ALA A CA 1
ATOM 1035 C C . ALA A 1 137 ? 1.192 -6.129 -21.153 1.00 62.06 137 ALA A C 1
ATOM 1037 O O . ALA A 1 137 ? 1.360 -6.998 -22.010 1.00 62.06 137 ALA A O 1
ATOM 1038 N N . ILE A 1 138 ? 1.135 -6.385 -19.850 1.00 63.69 138 ILE A N 1
ATOM 1039 C CA . ILE A 1 138 ? 1.066 -7.736 -19.303 1.00 63.69 138 ILE A CA 1
ATOM 1040 C C . ILE A 1 138 ? -0.385 -8.168 -19.448 1.00 63.69 138 ILE A C 1
ATOM 1042 O O . ILE A 1 138 ? -1.294 -7.408 -19.094 1.00 63.69 138 ILE A O 1
ATOM 1046 N N . LYS A 1 139 ? -0.636 -9.353 -20.003 1.00 64.38 139 LYS A N 1
ATOM 1047 C CA . LYS A 1 139 ? -2.015 -9.820 -20.099 1.00 64.38 139 LYS A CA 1
ATOM 1048 C C . LYS A 1 139 ? -2.533 -10.150 -18.692 1.00 64.38 139 LYS A C 1
ATOM 1050 O O . LYS A 1 139 ? -1.760 -10.632 -17.866 1.00 64.38 139 LYS A O 1
ATOM 1055 N N . PRO A 1 140 ? -3.832 -9.947 -18.403 1.00 57.22 140 PRO A N 1
ATOM 1056 C CA . PRO A 1 140 ? -4.404 -10.237 -17.082 1.00 57.22 140 PRO A CA 1
ATOM 1057 C C . PRO A 1 140 ? -4.143 -11.670 -16.591 1.00 57.22 140 PRO A C 1
ATOM 1059 O O . PRO A 1 140 ? -4.037 -11.913 -15.397 1.00 57.22 140 PRO A O 1
ATOM 1062 N N . GLU A 1 141 ? -4.008 -12.614 -17.524 1.00 63.81 141 GLU A N 1
ATOM 1063 C CA . GLU A 1 141 ? -3.695 -14.029 -17.287 1.00 63.81 141 GLU A CA 1
ATOM 1064 C C . G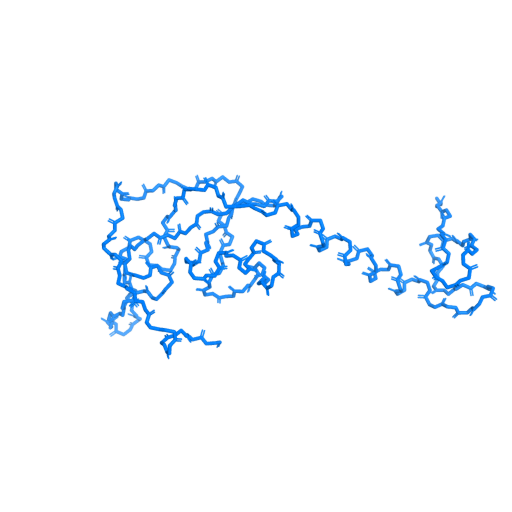LU A 1 141 ? -2.264 -14.300 -16.773 1.00 63.81 141 GLU A C 1
ATOM 1066 O O . GLU A 1 141 ? -1.983 -15.404 -16.316 1.00 63.81 141 GLU A O 1
ATOM 1071 N N . GLU A 1 142 ? -1.368 -13.310 -16.817 1.00 59.38 142 GLU A N 1
ATOM 1072 C CA . GLU A 1 142 ? 0.048 -13.426 -16.435 1.00 59.38 142 GLU A CA 1
ATOM 1073 C C . GLU A 1 142 ? 0.367 -12.750 -15.082 1.00 59.38 142 GLU A C 1
ATOM 1075 O O . GLU A 1 142 ? 1.525 -12.727 -14.659 1.00 59.38 142 GLU A O 1
ATOM 1080 N N . ILE A 1 143 ? -0.640 -12.199 -14.390 1.00 55.69 143 ILE A N 1
ATOM 1081 C CA . ILE A 1 143 ? -0.483 -11.553 -13.077 1.00 55.69 143 ILE A CA 1
ATOM 1082 C C . ILE A 1 143 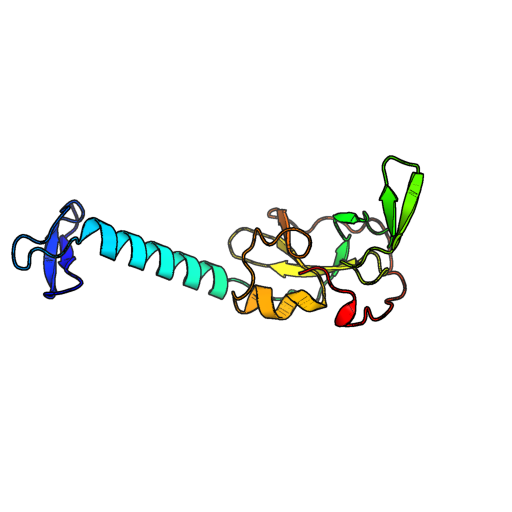? -0.551 -12.629 -11.974 1.00 55.69 143 ILE A C 1
ATOM 1084 O O . ILE A 1 143 ? -1.573 -13.308 -11.861 1.00 55.69 143 ILE A O 1
ATOM 1088 N N . PRO A 1 144 ? 0.503 -12.819 -11.156 1.00 53.12 144 PRO A N 1
ATOM 1089 C CA . PRO A 1 144 ? 0.458 -13.753 -10.032 1.00 53.12 144 PRO A CA 1
ATOM 1090 C C . PRO A 1 144 ? -0.497 -13.236 -8.941 1.00 53.12 144 PRO A C 1
ATOM 1092 O O . PRO A 1 144 ? -0.373 -12.085 -8.519 1.00 53.12 144 PRO A O 1
ATOM 1095 N N . TRP A 1 145 ? -1.448 -14.087 -8.530 1.00 49.84 145 TRP A N 1
ATOM 1096 C CA . TRP A 1 145 ? -2.440 -13.834 -7.472 1.00 49.84 145 TRP A CA 1
ATOM 1097 C C . TRP A 1 145 ? -1.858 -14.038 -6.075 1.00 49.84 145 TRP A C 1
ATOM 1099 O O . TRP A 1 145 ? -1.129 -15.041 -5.891 1.00 49.84 145 TRP A O 1
#